Protein AF-A0A3M0Y3J0-F1 (afdb_monomer_lite)

pLDDT: mean 94.9, std 3.62, range [76.31, 98.19]

Secondary structure (DSSP, 8-state):
----HHHHHHTTB-HHHHH-SGGG-SS----S---HHHHHHHHHSGGGTB--TTTS-TT-HHHHHHHHTSTTHIIIIIHHHHTT-SSPPP-SGGGT--

Foldseek 3Di:
DDDDPVLCQVLAAAPCVFQNPCVPPPPGDGPDPPDLVSVLVCLVQVLLGHDDCVVDPSHNRVVSVVQSPDPCRSVPVSVVSCVVDPDRRDPDCVVGPD

Sequence (98 aa):
MQFNHAVHVNAGVSCYSCHGRIDQMPVVHQEKPLSMAWCLACHRAPEKNLIDTSKIPVTHLWDVEKTLSQPEYAQKIGARLKKQLWNEPSQSCSACHY

Radius of gyration: 13.37 Å; chains: 1; bounding box: 36×26×29 Å

Structure (mmCIF, N/CA/C/O backbone):
data_AF-A0A3M0Y3J0-F1
#
_entry.id   AF-A0A3M0Y3J0-F1
#
loop_
_atom_site.group_PDB
_atom_site.id
_atom_site.type_symbol
_atom_site.label_atom_id
_atom_site.label_alt_id
_atom_site.label_comp_id
_atom_site.label_asym_id
_atom_site.label_entity_id
_atom_site.label_seq_id
_atom_site.pdbx_PDB_ins_code
_atom_site.Cartn_x
_atom_site.Cartn_y
_atom_site.Cartn_z
_atom_site.occupancy
_atom_site.B_iso_or_equiv
_atom_site.auth_seq_id
_a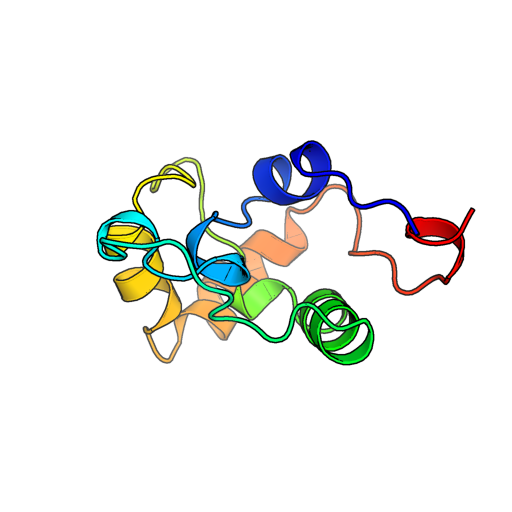tom_site.auth_comp_id
_atom_site.auth_asym_id
_atom_site.auth_atom_id
_atom_site.pdbx_PDB_model_num
ATOM 1 N N . MET A 1 1 ? 8.498 -10.141 -15.648 1.00 77.69 1 MET A N 1
ATOM 2 C CA . MET A 1 1 ? 7.728 -9.242 -14.761 1.00 77.69 1 MET A CA 1
ATOM 3 C C . MET A 1 1 ? 6.811 -10.118 -13.931 1.00 77.69 1 MET A C 1
ATOM 5 O O . MET A 1 1 ? 5.799 -10.565 -14.451 1.00 77.69 1 MET A O 1
ATOM 9 N N . GLN A 1 2 ? 7.192 -10.407 -12.692 1.00 87.31 2 GLN A N 1
ATOM 10 C CA . GLN A 1 2 ? 6.368 -11.143 -11.744 1.00 87.31 2 GLN A CA 1
ATOM 11 C C . GLN A 1 2 ? 5.892 -10.201 -10.644 1.00 87.31 2 GLN A C 1
ATOM 13 O O . GLN A 1 2 ? 6.673 -9.437 -10.082 1.00 87.31 2 GLN A O 1
ATOM 18 N N . PHE A 1 3 ? 4.613 -10.314 -10.303 1.00 93.94 3 PHE A N 1
ATOM 19 C CA . PHE A 1 3 ? 4.041 -9.718 -9.107 1.00 93.94 3 PHE A CA 1
ATOM 20 C C . PHE A 1 3 ? 3.711 -10.814 -8.085 1.00 93.94 3 PHE A C 1
ATOM 22 O O . PHE A 1 3 ? 3.133 -11.841 -8.438 1.00 93.94 3 PHE A O 1
ATOM 29 N N . ASN A 1 4 ? 4.059 -10.603 -6.813 1.00 94.56 4 ASN A N 1
ATOM 30 C CA . ASN A 1 4 ? 3.767 -11.541 -5.728 1.00 94.56 4 ASN A CA 1
ATOM 31 C C . ASN A 1 4 ? 2.826 -10.886 -4.708 1.00 94.56 4 ASN A C 1
ATOM 33 O O . ASN A 1 4 ? 3.238 -9.996 -3.976 1.00 94.56 4 ASN A O 1
ATOM 37 N N . HIS A 1 5 ? 1.574 -11.333 -4.616 1.00 96.12 5 HIS A N 1
ATOM 38 C CA . HIS A 1 5 ? 0.604 -10.767 -3.670 1.00 96.12 5 HIS A CA 1
ATOM 39 C C . HIS A 1 5 ? 1.014 -10.954 -2.203 1.00 96.12 5 HIS A C 1
ATOM 41 O O . HIS A 1 5 ? 0.833 -10.043 -1.396 1.00 96.12 5 HIS A O 1
ATOM 47 N N . ALA A 1 6 ? 1.587 -12.111 -1.857 1.00 95.50 6 ALA A N 1
ATOM 48 C CA . ALA A 1 6 ? 1.837 -12.491 -0.470 1.00 95.50 6 ALA A CA 1
ATOM 49 C C . ALA A 1 6 ? 2.798 -11.522 0.227 1.00 95.50 6 ALA A C 1
ATOM 51 O O . ALA A 1 6 ? 2.548 -11.127 1.361 1.00 95.50 6 ALA A O 1
ATOM 52 N N . VAL A 1 7 ? 3.857 -11.075 -0.458 1.00 94.62 7 VAL A N 1
ATOM 53 C CA . VAL A 1 7 ? 4.823 -10.134 0.138 1.00 94.62 7 VAL A CA 1
ATOM 54 C C . VAL A 1 7 ? 4.200 -8.767 0.430 1.00 94.62 7 VAL A C 1
ATOM 56 O O . VAL A 1 7 ? 4.546 -8.149 1.429 1.00 94.62 7 VAL A O 1
ATOM 59 N N . HIS A 1 8 ? 3.248 -8.317 -0.391 1.00 95.88 8 HIS A N 1
ATOM 60 C CA . HIS A 1 8 ? 2.585 -7.022 -0.213 1.00 95.88 8 HIS A CA 1
ATOM 61 C C . HIS A 1 8 ? 1.530 -7.084 0.894 1.00 95.88 8 HIS A C 1
ATOM 63 O O . HIS A 1 8 ? 1.509 -6.232 1.779 1.00 95.88 8 HIS A O 1
ATOM 69 N N . VAL A 1 9 ? 0.692 -8.124 0.885 1.00 96.44 9 VAL A N 1
ATOM 70 C CA . VAL A 1 9 ? -0.337 -8.328 1.914 1.00 96.44 9 VAL A CA 1
ATOM 71 C C . VAL A 1 9 ? 0.300 -8.524 3.290 1.00 96.44 9 VAL A C 1
ATOM 73 O O . VAL A 1 9 ? -0.127 -7.892 4.255 1.00 96.44 9 VAL A O 1
ATOM 76 N N . ASN A 1 10 ? 1.367 -9.323 3.379 1.00 94.94 10 ASN A N 1
ATOM 77 C CA . ASN A 1 10 ? 2.078 -9.556 4.639 1.00 94.94 10 ASN A CA 1
ATOM 78 C C . ASN A 1 10 ? 2.821 -8.311 5.140 1.00 94.94 10 ASN A C 1
ATOM 80 O O . ASN A 1 10 ? 2.998 -8.156 6.344 1.00 94.94 10 ASN A O 1
ATOM 84 N N . ALA A 1 11 ? 3.221 -7.408 4.240 1.00 95.69 11 ALA A N 1
ATOM 85 C CA . ALA A 1 11 ? 3.763 -6.103 4.609 1.00 95.69 11 ALA A CA 1
ATOM 86 C C . ALA A 1 11 ? 2.684 -5.121 5.101 1.00 95.69 11 ALA A C 1
ATOM 88 O O . ALA A 1 11 ? 3.022 -4.035 5.557 1.00 95.69 11 ALA A O 1
ATOM 89 N N . GLY A 1 12 ? 1.398 -5.475 5.020 1.00 96.38 12 GLY A N 1
ATOM 90 C CA . GLY A 1 12 ? 0.296 -4.603 5.416 1.00 96.38 12 GLY A CA 1
ATOM 91 C C . GLY A 1 12 ? -0.156 -3.648 4.317 1.00 96.38 12 GLY A C 1
ATOM 92 O O . GLY A 1 12 ? -0.650 -2.568 4.619 1.00 96.38 12 GLY A O 1
ATOM 93 N N . VAL A 1 13 ? -0.004 -4.021 3.044 1.00 97.62 13 VAL A N 1
ATOM 94 C CA . VAL A 1 13 ? -0.634 -3.311 1.923 1.00 97.62 13 VAL A CA 1
ATOM 95 C C . VAL A 1 13 ? -2.009 -3.922 1.658 1.00 97.62 13 VAL A C 1
ATOM 97 O O . VAL A 1 13 ? -2.135 -5.117 1.388 1.00 97.62 13 VAL A O 1
ATOM 100 N N . SER A 1 14 ? -3.052 -3.098 1.734 1.00 98.19 14 SER A N 1
ATOM 101 C CA . SER A 1 14 ? -4.433 -3.524 1.490 1.00 98.19 14 SER A CA 1
ATOM 102 C C . SER A 1 14 ? -4.748 -3.684 0.001 1.00 98.19 14 SER A C 1
ATOM 104 O O . SER A 1 14 ? -4.175 -3.000 -0.849 1.00 98.19 14 SER A O 1
ATOM 106 N N . CYS A 1 15 ? -5.752 -4.513 -0.308 1.00 97.19 15 CYS A N 1
ATOM 107 C CA . CYS A 1 15 ? -6.356 -4.598 -1.638 1.00 97.19 15 CYS A CA 1
ATOM 108 C C . CYS A 1 15 ? -6.800 -3.217 -2.156 1.00 97.19 15 CYS A C 1
ATOM 110 O O . CYS A 1 15 ? -6.662 -2.947 -3.348 1.00 97.19 15 CYS A O 1
ATOM 112 N N . TYR A 1 16 ? -7.261 -2.329 -1.266 1.00 98.00 16 TYR A N 1
ATOM 113 C CA . TYR A 1 16 ? -7.710 -0.977 -1.608 1.00 98.00 16 TYR A CA 1
ATOM 114 C C . TYR A 1 16 ? -6.610 -0.132 -2.266 1.00 98.00 16 TYR A C 1
ATOM 116 O O . TYR A 1 16 ? -6.862 0.591 -3.227 1.00 98.00 16 TYR A O 1
ATOM 124 N N . SER A 1 17 ? -5.361 -0.248 -1.812 1.00 97.06 17 SER A N 1
ATOM 125 C CA . SER A 1 17 ? -4.265 0.584 -2.325 1.00 97.06 17 SER A CA 1
ATOM 126 C C . SER A 1 17 ? -3.935 0.301 -3.798 1.00 97.06 17 SER A C 1
ATOM 128 O O . SER A 1 17 ? -3.473 1.202 -4.499 1.00 97.06 17 SER A O 1
ATOM 130 N N . CYS A 1 18 ? -4.205 -0.919 -4.280 1.00 96.69 18 CYS A N 1
ATOM 131 C CA . CYS A 1 18 ? -3.928 -1.341 -5.659 1.00 96.69 18 CYS A CA 1
ATOM 132 C C . CYS A 1 18 ? -5.185 -1.453 -6.531 1.00 96.69 18 CYS A C 1
ATOM 134 O O . CYS A 1 18 ? -5.135 -1.118 -7.711 1.00 96.69 18 CYS A O 1
ATOM 136 N N . HIS A 1 19 ? -6.300 -1.915 -5.966 1.00 97.31 19 HIS A N 1
ATOM 137 C CA . HIS A 1 19 ? -7.547 -2.174 -6.693 1.00 97.31 19 HIS A CA 1
ATOM 138 C C . HIS A 1 19 ? -8.658 -1.173 -6.374 1.00 97.31 19 HIS A C 1
ATOM 140 O O . HIS A 1 19 ? -9.706 -1.235 -7.003 1.00 97.31 19 HIS A O 1
ATOM 146 N N . GLY A 1 20 ? -8.440 -0.266 -5.418 1.00 96.94 20 GLY A N 1
ATOM 147 C CA . GLY A 1 20 ? -9.449 0.685 -4.971 1.00 96.94 20 GLY A CA 1
ATOM 148 C C . GLY A 1 20 ? -10.633 0.024 -4.271 1.00 96.94 20 GLY A C 1
ATOM 149 O O . GLY A 1 20 ? -10.489 -1.032 -3.645 1.00 96.94 20 GLY A O 1
ATOM 150 N N . ARG A 1 21 ? -11.814 0.645 -4.351 1.00 97.56 21 ARG A N 1
ATOM 151 C CA . ARG A 1 21 ? -13.050 0.118 -3.740 1.00 97.56 21 ARG A CA 1
ATOM 152 C C . ARG A 1 21 ? -13.669 -0.966 -4.612 1.00 97.56 21 ARG A C 1
ATOM 154 O O . ARG A 1 21 ? -14.780 -0.822 -5.113 1.00 97.56 21 ARG A O 1
ATOM 161 N N . ILE A 1 22 ? -12.940 -2.070 -4.791 1.00 96.81 22 ILE A N 1
ATOM 162 C CA . ILE A 1 22 ? -13.391 -3.216 -5.594 1.00 96.81 22 ILE A CA 1
ATOM 163 C C . ILE A 1 22 ? -14.700 -3.822 -5.064 1.00 96.81 22 ILE A C 1
ATOM 165 O O . ILE A 1 22 ? -15.486 -4.357 -5.836 1.00 96.81 22 ILE A O 1
ATOM 169 N N . ASP A 1 23 ? -14.982 -3.665 -3.770 1.00 95.81 23 ASP A N 1
ATOM 170 C CA . ASP A 1 23 ? -16.257 -4.026 -3.143 1.00 95.81 23 ASP A CA 1
ATOM 171 C C . ASP A 1 23 ? -17.449 -3.191 -3.647 1.00 95.81 23 ASP A C 1
ATOM 173 O O . ASP A 1 23 ? -18.594 -3.620 -3.539 1.00 95.81 23 ASP A O 1
ATOM 177 N N . GLN A 1 24 ? -17.187 -2.013 -4.218 1.00 97.00 24 GLN A N 1
ATOM 178 C CA . GLN A 1 24 ? -18.178 -1.118 -4.816 1.00 97.00 24 GLN A CA 1
ATOM 179 C C . GLN A 1 24 ? -18.162 -1.145 -6.348 1.00 97.00 24 GLN A C 1
ATOM 181 O O . GLN A 1 24 ? -18.858 -0.342 -6.962 1.00 97.00 24 GLN A O 1
ATOM 186 N N . MET A 1 25 ? -17.386 -2.035 -6.977 1.00 97.44 25 MET A N 1
ATOM 187 C CA . MET A 1 25 ? -17.312 -2.164 -8.433 1.00 97.44 25 MET A CA 1
ATOM 188 C C . MET A 1 25 ? -18.292 -3.240 -8.920 1.00 97.44 25 MET A C 1
ATOM 190 O O . MET A 1 25 ? -17.977 -4.425 -8.807 1.00 97.44 25 MET A O 1
ATOM 194 N N . PRO A 1 26 ? -19.451 -2.884 -9.521 1.00 96.62 26 PRO A N 1
ATOM 195 C CA . PRO A 1 26 ? -20.374 -3.883 -10.070 1.00 9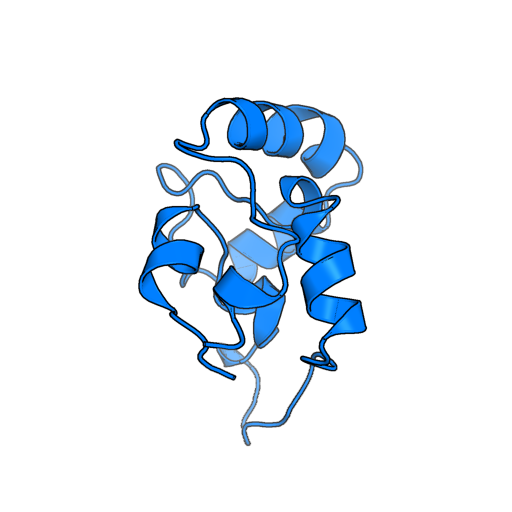6.62 26 PRO A CA 1
ATOM 196 C C . PRO A 1 26 ? -19.738 -4.667 -11.223 1.00 96.62 26 PRO A C 1
ATOM 198 O O . PRO A 1 26 ? -20.054 -5.831 -11.450 1.00 96.62 26 PRO A O 1
ATOM 201 N N . VAL A 1 27 ? -18.822 -4.011 -11.941 1.00 97.56 27 VAL A N 1
ATOM 202 C CA . VAL A 1 27 ? -17.927 -4.614 -12.923 1.00 97.56 27 VAL A CA 1
ATOM 203 C C . VAL A 1 27 ? -16.513 -4.160 -12.592 1.00 97.56 27 VAL A C 1
ATOM 205 O O . VAL A 1 27 ? -16.249 -2.959 -12.468 1.00 97.56 27 VAL A O 1
ATOM 208 N N . VAL A 1 28 ? -15.609 -5.128 -12.439 1.00 97.06 28 VAL A N 1
ATOM 209 C CA . VAL A 1 28 ? -14.205 -4.859 -12.125 1.00 97.06 28 VAL A CA 1
ATOM 210 C C . VAL A 1 28 ? -13.581 -4.057 -13.258 1.00 97.06 28 VAL A C 1
ATOM 212 O O . VAL A 1 28 ? -13.668 -4.425 -14.429 1.00 97.06 28 VAL A O 1
ATOM 215 N N . HIS A 1 29 ? -12.916 -2.973 -12.887 1.00 97.12 29 HIS A N 1
ATOM 216 C CA . HIS A 1 29 ? -12.115 -2.171 -13.791 1.00 97.12 29 HIS A CA 1
ATOM 217 C C . HIS A 1 29 ? -10.795 -1.812 -13.119 1.00 97.12 29 HIS A C 1
ATOM 219 O O . HIS A 1 29 ? -10.615 -1.938 -11.907 1.00 97.12 29 HIS A O 1
ATOM 225 N N . GLN A 1 30 ? -9.841 -1.378 -13.929 1.00 97.25 30 GLN A N 1
ATOM 226 C CA . GLN A 1 30 ? -8.548 -0.956 -13.431 1.00 97.25 30 GLN A CA 1
ATOM 227 C C . GLN A 1 30 ? -8.644 0.478 -12.891 1.00 97.25 30 GLN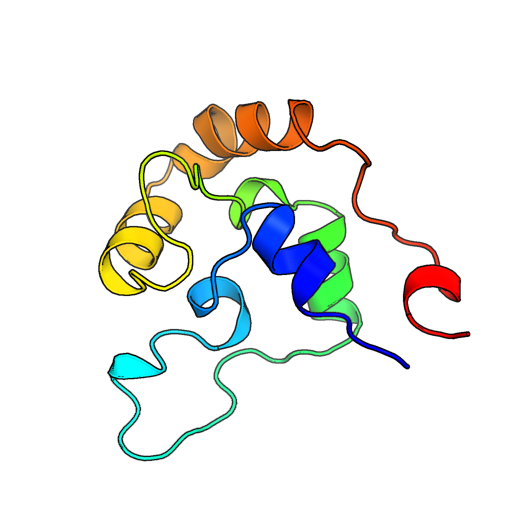 A C 1
ATOM 229 O O . GLN A 1 30 ? -8.659 1.433 -13.662 1.00 97.25 30 GLN A O 1
ATOM 234 N N . GLU A 1 31 ? -8.700 0.629 -11.566 1.00 96.81 31 GLU A N 1
ATOM 235 C CA . GLU A 1 31 ? -8.763 1.951 -10.925 1.00 96.81 31 GLU A CA 1
ATOM 236 C C . GLU A 1 31 ? -7.380 2.611 -10.791 1.00 96.81 31 GLU A C 1
ATOM 238 O O . GLU A 1 31 ? -7.238 3.825 -10.947 1.00 96.81 31 GLU A O 1
ATOM 243 N N . LYS A 1 32 ? -6.332 1.826 -10.502 1.00 96.31 32 LYS A N 1
ATOM 244 C CA . LYS A 1 32 ? -4.955 2.332 -10.392 1.00 96.31 32 LYS A CA 1
ATOM 245 C C . LYS A 1 32 ? -4.162 2.050 -11.672 1.00 96.31 32 LYS A C 1
ATOM 247 O O . LYS A 1 32 ? -4.388 1.032 -12.321 1.00 96.31 32 LYS A O 1
ATOM 252 N N . PRO A 1 33 ? -3.171 2.882 -12.039 1.00 96.12 33 PRO A N 1
ATOM 253 C CA . PRO A 1 33 ? -2.398 2.668 -13.264 1.00 96.12 33 PRO A CA 1
ATOM 254 C C . PRO A 1 33 ? -1.614 1.352 -13.305 1.00 96.12 33 PRO A C 1
ATOM 256 O O . PRO A 1 33 ? -1.360 0.849 -14.393 1.00 96.12 33 PRO A O 1
ATOM 259 N N . LEU A 1 34 ? -1.198 0.824 -12.143 1.00 95.38 34 LEU A N 1
ATOM 260 C CA . LEU A 1 34 ? -0.414 -0.417 -12.007 1.00 95.38 34 LEU A CA 1
ATOM 261 C C . LEU A 1 34 ? 0.814 -0.491 -12.941 1.00 95.38 34 LEU A C 1
ATOM 263 O O . LEU A 1 34 ? 1.282 -1.565 -13.312 1.00 95.38 34 LEU A O 1
ATOM 267 N N . SER A 1 35 ? 1.351 0.668 -13.327 1.00 95.50 35 SER A N 1
ATOM 268 C CA . SER A 1 35 ? 2.542 0.789 -14.160 1.00 95.50 35 SER A CA 1
ATOM 269 C C . SER A 1 35 ? 3.804 0.717 -13.302 1.00 95.50 35 SER A C 1
ATOM 271 O O . SER A 1 35 ? 3.777 1.020 -12.111 1.00 95.50 35 SER A O 1
ATOM 273 N N . MET A 1 36 ? 4.950 0.393 -13.906 1.00 94.56 36 MET A N 1
ATOM 274 C CA . MET A 1 36 ? 6.231 0.339 -13.185 1.00 94.56 36 MET A CA 1
ATOM 275 C C . MET A 1 36 ? 6.536 1.643 -12.430 1.00 94.56 36 MET A C 1
ATOM 277 O O . MET A 1 36 ? 6.963 1.606 -11.278 1.00 94.56 36 MET A O 1
ATOM 281 N N . ALA A 1 37 ? 6.289 2.800 -13.053 1.00 95.56 37 ALA A N 1
ATOM 282 C CA . ALA A 1 37 ? 6.510 4.099 -12.421 1.00 95.56 37 ALA A CA 1
ATOM 283 C C . ALA A 1 37 ? 5.615 4.299 -11.186 1.00 95.56 37 ALA A C 1
ATOM 285 O O . ALA A 1 37 ? 6.078 4.819 -10.170 1.00 95.56 37 ALA A O 1
ATOM 286 N N . TRP A 1 38 ? 4.363 3.840 -11.255 1.00 96.81 38 TRP A N 1
ATOM 287 C CA . TRP A 1 38 ? 3.432 3.862 -10.130 1.00 96.81 38 TRP A CA 1
ATOM 288 C C . TRP A 1 38 ? 3.882 2.916 -9.005 1.00 96.81 38 TRP A C 1
ATOM 290 O O . TRP A 1 38 ? 3.942 3.331 -7.846 1.00 96.81 38 TRP A O 1
ATOM 300 N N . CYS A 1 39 ? 4.313 1.694 -9.341 1.00 95.50 39 CYS A N 1
ATOM 301 C CA . CYS A 1 39 ? 4.861 0.744 -8.368 1.00 95.50 39 CYS A CA 1
ATOM 302 C C . CYS A 1 39 ? 6.101 1.311 -7.659 1.00 95.50 39 CYS A C 1
ATOM 304 O O . CYS A 1 39 ? 6.183 1.284 -6.433 1.00 95.50 39 CYS A O 1
ATOM 306 N N . LEU A 1 40 ? 7.043 1.896 -8.407 1.00 96.25 40 LEU A N 1
ATOM 307 C CA . LEU A 1 40 ? 8.255 2.488 -7.835 1.00 96.25 40 LEU A CA 1
ATOM 308 C C . LEU A 1 40 ? 7.959 3.715 -6.969 1.00 96.25 40 LEU A C 1
ATOM 310 O O . LEU A 1 40 ? 8.647 3.934 -5.974 1.00 96.25 40 LEU A O 1
ATOM 314 N N . ALA A 1 41 ? 6.943 4.513 -7.309 1.00 97.00 41 ALA A N 1
ATOM 315 C CA . ALA A 1 41 ? 6.505 5.608 -6.449 1.00 97.00 41 ALA A CA 1
ATOM 316 C C . ALA A 1 41 ? 6.036 5.086 -5.081 1.00 97.00 41 ALA A C 1
ATOM 318 O O . ALA A 1 41 ? 6.405 5.657 -4.054 1.00 97.00 41 ALA A O 1
ATOM 319 N N . CYS A 1 42 ? 5.301 3.969 -5.061 1.00 96.88 42 CYS A N 1
ATOM 320 C CA . CYS A 1 42 ? 4.920 3.296 -3.822 1.00 96.88 42 CYS A CA 1
ATOM 321 C C . CYS A 1 42 ? 6.141 2.727 -3.083 1.00 96.88 42 CYS A C 1
ATOM 323 O O . CYS A 1 42 ? 6.312 3.004 -1.903 1.00 96.88 42 CYS A O 1
ATOM 325 N N . HIS A 1 43 ? 7.045 2.017 -3.765 1.00 96.62 43 HIS A N 1
ATOM 326 C CA . HIS A 1 43 ? 8.232 1.426 -3.127 1.00 96.62 43 HIS A CA 1
ATOM 327 C C . HIS A 1 43 ? 9.172 2.476 -2.510 1.00 96.62 43 HIS A C 1
ATOM 329 O O . HIS A 1 43 ? 9.846 2.197 -1.522 1.00 96.62 43 HIS A O 1
ATOM 335 N N . ARG A 1 44 ? 9.207 3.698 -3.057 1.00 96.75 44 ARG A N 1
ATOM 336 C CA . ARG A 1 44 ? 9.978 4.823 -2.496 1.00 96.75 44 ARG A CA 1
ATOM 337 C C . ARG A 1 44 ? 9.333 5.436 -1.252 1.00 96.75 44 ARG A C 1
ATOM 339 O O . ARG A 1 44 ? 10.051 5.935 -0.389 1.00 96.75 44 ARG A O 1
ATOM 346 N N . ALA A 1 45 ? 8.006 5.411 -1.168 1.00 96.75 45 ALA A N 1
ATOM 347 C CA . ALA A 1 45 ? 7.226 6.003 -0.082 1.00 96.75 45 ALA A CA 1
ATOM 348 C C . ALA A 1 45 ? 6.119 5.040 0.398 1.00 96.75 45 ALA A C 1
ATOM 350 O O . ALA A 1 45 ? 4.927 5.361 0.285 1.00 96.75 45 ALA A O 1
ATOM 351 N N . PRO A 1 46 ? 6.484 3.844 0.905 1.00 96.75 46 PRO A N 1
ATOM 352 C CA . PRO A 1 46 ? 5.516 2.810 1.260 1.00 96.75 46 PRO A CA 1
ATOM 353 C C . PRO A 1 46 ? 4.611 3.250 2.408 1.00 96.75 46 PRO A C 1
ATOM 355 O O . PRO A 1 46 ? 3.451 2.856 2.450 1.00 96.75 46 PRO A O 1
ATOM 358 N N . GLU A 1 47 ? 5.092 4.129 3.294 1.00 96.81 47 GLU A N 1
ATOM 359 C CA . GLU A 1 47 ? 4.359 4.632 4.458 1.00 96.81 47 GLU A CA 1
ATOM 360 C C . GLU A 1 47 ? 2.997 5.262 4.127 1.00 96.81 47 GLU A C 1
ATOM 362 O O . GLU A 1 47 ? 2.139 5.358 4.999 1.00 96.81 47 GLU A O 1
ATOM 367 N N . LYS A 1 48 ? 2.767 5.659 2.871 1.00 96.81 48 LYS A N 1
ATOM 368 C CA . LYS A 1 48 ? 1.476 6.182 2.402 1.00 96.81 48 LYS A CA 1
ATOM 369 C C . LYS A 1 48 ? 0.407 5.103 2.191 1.00 96.81 48 LYS A C 1
ATOM 371 O O . LYS A 1 48 ? -0.757 5.448 2.034 1.00 96.81 48 LYS A O 1
ATOM 376 N N . ASN A 1 49 ? 0.796 3.829 2.153 1.00 97.25 49 ASN A N 1
ATOM 377 C CA . ASN A 1 49 ? -0.078 2.699 1.817 1.00 97.25 49 ASN A CA 1
ATOM 378 C C . ASN A 1 49 ? -0.042 1.556 2.846 1.00 97.25 49 ASN A C 1
ATOM 380 O O . ASN A 1 49 ? -0.811 0.607 2.714 1.00 97.25 49 ASN A O 1
ATOM 384 N N . LEU A 1 50 ? 0.845 1.619 3.843 1.00 97.12 50 LEU A N 1
ATOM 385 C CA . LEU A 1 50 ? 0.921 0.620 4.912 1.00 97.12 50 LEU A CA 1
ATOM 386 C C . LEU A 1 50 ? -0.216 0.816 5.912 1.00 97.12 50 LEU A C 1
ATOM 388 O O . LEU A 1 50 ? -0.455 1.939 6.345 1.00 97.12 50 LEU A O 1
ATOM 392 N N . ILE A 1 51 ? -0.846 -0.276 6.336 1.00 97.19 51 ILE A N 1
ATOM 393 C CA . ILE A 1 51 ? -1.829 -0.291 7.419 1.00 97.19 51 ILE A CA 1
ATOM 394 C C . ILE A 1 51 ? -1.396 -1.190 8.578 1.00 97.19 51 ILE A C 1
ATOM 396 O O . ILE A 1 51 ? -0.634 -2.141 8.414 1.00 97.19 51 ILE A O 1
ATOM 400 N N . ASP A 1 52 ? -1.908 -0.890 9.771 1.00 95.88 52 ASP A N 1
ATOM 401 C CA . ASP A 1 52 ? -1.721 -1.723 10.958 1.00 95.88 52 ASP A CA 1
ATOM 402 C C . ASP A 1 52 ? -2.688 -2.915 10.894 1.00 95.88 52 ASP A C 1
ATOM 404 O O . ASP A 1 52 ? -3.859 -2.809 11.273 1.00 95.88 52 ASP A O 1
ATOM 408 N N . THR A 1 53 ? -2.197 -4.046 10.384 1.00 94.69 53 THR A N 1
ATOM 409 C CA . THR A 1 53 ? -3.006 -5.253 10.153 1.00 94.69 53 THR A CA 1
ATOM 410 C C . THR A 1 53 ? -3.511 -5.907 11.436 1.00 94.69 53 THR A C 1
ATOM 412 O O . THR A 1 53 ? -4.463 -6.682 11.384 1.00 94.69 53 THR A O 1
ATOM 415 N N . SER A 1 54 ? -2.948 -5.551 12.597 1.00 94.38 54 SER A N 1
ATOM 416 C CA . SER A 1 54 ? -3.480 -5.972 13.899 1.00 94.38 54 SER A CA 1
ATOM 417 C C . SER A 1 54 ? -4.802 -5.282 14.253 1.00 94.38 54 SER A C 1
ATOM 419 O O . SER A 1 54 ? -5.542 -5.764 15.109 1.00 94.38 54 SER A O 1
ATOM 421 N N . LYS A 1 55 ? -5.106 -4.155 13.595 1.00 95.12 55 LYS A N 1
ATOM 422 C CA . LYS A 1 55 ? -6.304 -3.341 13.836 1.00 95.12 55 LYS A CA 1
ATOM 423 C C . LYS A 1 55 ? -7.292 -3.380 12.684 1.00 95.12 55 LYS A C 1
ATOM 425 O O . LYS A 1 55 ? -8.492 -3.315 12.922 1.00 95.12 55 LYS A O 1
ATOM 430 N N . ILE A 1 56 ? -6.791 -3.424 11.451 1.00 94.75 56 ILE A N 1
ATOM 431 C CA . ILE A 1 56 ? -7.608 -3.347 10.240 1.00 94.75 56 ILE A CA 1
ATOM 432 C C . ILE A 1 56 ? -7.182 -4.481 9.305 1.00 94.75 56 ILE A C 1
ATOM 434 O O . ILE A 1 56 ? -6.051 -4.466 8.815 1.00 94.75 56 ILE A O 1
ATOM 438 N N . PRO A 1 57 ? -8.056 -5.463 9.023 1.00 95.38 57 PRO A N 1
ATOM 439 C CA . PRO A 1 57 ? -7.770 -6.474 8.016 1.00 95.38 57 PRO A CA 1
ATOM 440 C C . PRO A 1 57 ? -7.521 -5.831 6.649 1.00 95.38 57 PRO A C 1
ATOM 442 O O . PRO A 1 57 ? -8.214 -4.892 6.259 1.00 95.38 57 PRO A O 1
ATOM 445 N N . VAL A 1 58 ? -6.598 -6.386 5.861 1.00 94.50 58 VAL A N 1
ATOM 446 C CA . VAL A 1 58 ? -6.288 -5.890 4.502 1.00 94.50 58 VAL A CA 1
ATOM 447 C C . VAL A 1 58 ? -7.495 -5.882 3.550 1.00 94.50 58 VAL A C 1
ATOM 449 O O . VAL A 1 58 ? -7.455 -5.201 2.526 1.00 94.50 58 VAL A O 1
ATOM 452 N N . THR A 1 59 ? -8.559 -6.616 3.886 1.00 95.69 59 THR A N 1
ATOM 453 C CA . THR A 1 59 ? -9.818 -6.742 3.139 1.00 95.69 59 THR A CA 1
ATOM 454 C C . THR A 1 59 ? -10.916 -5.772 3.589 1.00 95.69 59 THR A C 1
ATOM 456 O O . THR A 1 59 ? -11.924 -5.651 2.901 1.00 95.69 59 THR A O 1
ATOM 459 N N . HIS A 1 60 ? -10.753 -5.059 4.708 1.00 97.19 60 HIS A N 1
ATOM 460 C CA . HIS A 1 60 ? -11.723 -4.068 5.190 1.00 97.19 60 HIS A CA 1
ATOM 461 C C . HIS A 1 60 ? -11.559 -2.731 4.446 1.00 97.19 60 HIS A C 1
ATOM 463 O O . HIS A 1 60 ? -11.046 -1.749 4.977 1.00 97.19 60 HIS A O 1
ATOM 469 N N . LEU A 1 61 ? -11.971 -2.696 3.176 1.00 97.44 61 LEU A N 1
ATOM 470 C CA . LEU A 1 61 ? -11.609 -1.621 2.240 1.00 97.44 61 LEU A CA 1
ATOM 471 C C . LEU A 1 61 ? -12.119 -0.235 2.660 1.00 97.44 61 LEU A C 1
ATOM 473 O O . LEU A 1 61 ? -11.405 0.748 2.483 1.00 97.44 61 LEU A O 1
ATOM 477 N N . TRP A 1 62 ? -13.303 -0.161 3.277 1.00 96.81 62 TRP A N 1
ATOM 478 C CA . TRP A 1 62 ? -13.852 1.086 3.824 1.00 96.81 62 TRP A CA 1
ATOM 479 C C . TRP A 1 62 ? -12.985 1.661 4.957 1.00 96.81 62 TRP A C 1
ATOM 481 O O . TRP A 1 62 ? -12.670 2.853 4.975 1.00 96.81 62 TRP A O 1
ATOM 491 N N . ASP A 1 63 ? -12.566 0.813 5.900 1.00 97.25 63 ASP A N 1
ATOM 492 C CA . ASP A 1 63 ? -11.738 1.230 7.037 1.00 97.25 63 ASP A CA 1
ATOM 493 C C . ASP A 1 63 ? -10.338 1.639 6.579 1.00 97.25 63 ASP A C 1
ATOM 495 O O . ASP A 1 63 ? -9.768 2.606 7.093 1.00 97.25 63 ASP A O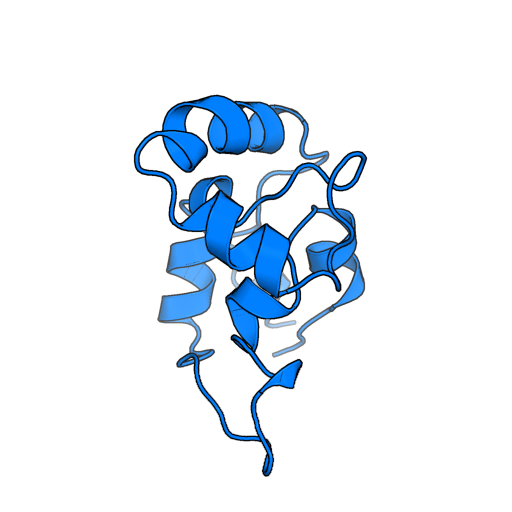 1
ATOM 499 N N . VAL A 1 64 ? -9.800 0.937 5.579 1.00 97.44 64 VAL A N 1
ATOM 500 C CA . VAL A 1 64 ? -8.515 1.269 4.964 1.00 97.44 64 VAL A CA 1
ATOM 501 C C . VAL A 1 64 ? -8.583 2.612 4.255 1.00 97.44 64 VAL A C 1
ATOM 503 O O . VAL A 1 64 ? -7.731 3.457 4.515 1.00 97.44 64 VAL A O 1
ATOM 506 N N . GLU A 1 65 ? -9.588 2.839 3.407 1.00 97.31 65 GLU A N 1
ATOM 507 C CA . GLU A 1 65 ? -9.796 4.122 2.730 1.00 97.31 65 GLU A CA 1
ATOM 508 C C . GLU A 1 65 ? -9.838 5.264 3.746 1.00 97.31 65 GLU A C 1
ATOM 510 O O . GLU A 1 65 ? -9.025 6.185 3.689 1.00 97.31 65 GLU A O 1
ATOM 515 N N . LYS A 1 66 ? -10.705 5.146 4.758 1.00 96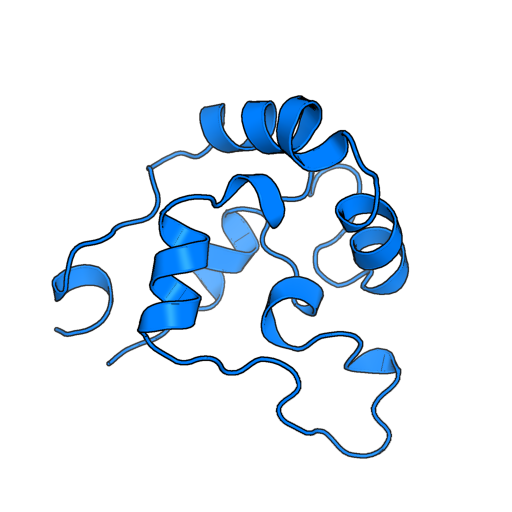.88 66 LYS A N 1
ATOM 516 C CA . LYS A 1 66 ? -10.836 6.152 5.815 1.00 96.88 66 LYS A CA 1
ATOM 517 C C . LYS A 1 66 ? -9.530 6.377 6.578 1.00 96.88 66 LYS A C 1
ATOM 519 O O . LYS A 1 66 ? -9.269 7.488 7.037 1.00 96.88 66 LYS A O 1
ATOM 524 N N . THR A 1 67 ? -8.731 5.333 6.762 1.00 96.00 67 THR A N 1
ATOM 525 C CA . THR A 1 67 ? -7.452 5.410 7.471 1.00 96.00 67 THR A CA 1
ATOM 526 C C . THR A 1 67 ? -6.394 6.116 6.631 1.00 96.00 67 THR A C 1
ATOM 528 O O . THR A 1 67 ? -5.770 7.062 7.108 1.00 96.00 67 THR A O 1
ATOM 531 N N . LEU A 1 68 ? -6.221 5.708 5.373 1.00 96.12 68 LEU A N 1
ATOM 532 C CA . LEU A 1 68 ? -5.201 6.259 4.479 1.00 96.12 68 LEU A CA 1
ATOM 533 C C . LEU A 1 68 ? -5.523 7.690 4.019 1.00 96.12 68 LEU A C 1
ATOM 535 O O . LEU A 1 68 ? -4.607 8.448 3.713 1.00 96.12 68 LEU A O 1
ATOM 539 N N . SER A 1 69 ? -6.797 8.092 4.023 1.00 95.88 69 SER A N 1
ATOM 540 C CA . SER A 1 69 ? -7.216 9.468 3.725 1.00 95.88 69 SER A CA 1
ATOM 541 C C . SER A 1 69 ? -6.926 10.474 4.849 1.00 95.88 69 SER A C 1
ATOM 543 O O . SER A 1 69 ? -7.134 11.672 4.659 1.00 95.88 69 SER A O 1
ATOM 545 N N . GLN A 1 70 ? -6.459 10.037 6.024 1.00 95.75 70 GLN A N 1
ATOM 546 C CA . GLN A 1 70 ? -6.159 10.947 7.133 1.00 95.75 70 GLN A CA 1
ATOM 547 C C . GLN A 1 70 ? -4.850 11.728 6.885 1.00 95.75 70 GLN A C 1
ATOM 549 O O . GLN A 1 70 ? -3.812 11.104 6.651 1.00 95.75 70 GLN A O 1
ATOM 554 N N . PRO A 1 71 ? -4.841 13.074 7.020 1.00 90.12 71 PRO A N 1
ATOM 555 C CA . PRO A 1 71 ? -3.715 13.923 6.598 1.00 90.12 71 PRO A CA 1
ATOM 556 C C . PRO A 1 71 ? -2.359 13.609 7.240 1.00 90.12 71 PRO A C 1
ATOM 558 O O . PRO A 1 71 ? -1.319 13.854 6.631 1.00 90.12 71 PRO A O 1
ATOM 561 N N . GLU A 1 72 ? -2.369 13.087 8.467 1.00 94.06 72 GLU A N 1
ATOM 562 C CA . GLU A 1 72 ? -1.161 12.819 9.258 1.00 94.06 72 GLU A CA 1
ATOM 563 C C . GLU A 1 72 ? -0.818 11.326 9.366 1.00 94.06 72 GLU A C 1
ATOM 565 O O . GLU A 1 72 ? 0.156 10.952 10.032 1.00 94.06 72 GLU A O 1
ATOM 570 N N . TYR A 1 73 ? -1.631 10.451 8.767 1.00 95.62 73 TYR A N 1
ATOM 571 C CA . TYR A 1 73 ? -1.492 9.012 8.965 1.00 95.62 73 TYR A CA 1
ATOM 572 C C . TYR A 1 73 ? -0.150 8.504 8.448 1.00 95.62 73 TYR A C 1
ATOM 574 O O . TYR A 1 73 ? 0.573 7.827 9.182 1.00 95.62 73 TYR A O 1
ATOM 582 N N . ALA A 1 74 ? 0.216 8.888 7.223 1.00 93.19 74 ALA A N 1
ATOM 583 C CA . ALA A 1 74 ? 1.466 8.472 6.597 1.00 93.19 74 ALA A CA 1
ATOM 584 C C . ALA A 1 74 ? 2.695 8.914 7.411 1.00 93.19 74 ALA A C 1
ATOM 586 O O . ALA A 1 74 ? 3.625 8.136 7.603 1.00 93.19 74 ALA A O 1
ATOM 587 N N . GLN A 1 75 ? 2.691 10.139 7.945 1.00 94.25 75 GLN A N 1
ATOM 588 C CA . GLN A 1 75 ? 3.821 10.716 8.679 1.00 94.25 75 GLN A CA 1
ATOM 589 C C . GLN A 1 75 ? 3.964 10.139 10.092 1.00 94.25 75 GLN A C 1
ATOM 591 O O . GLN A 1 75 ? 5.077 10.072 10.609 1.00 94.25 75 GLN A O 1
ATOM 596 N N . LYS A 1 76 ? 2.860 9.726 10.729 1.00 95.00 76 LYS A N 1
ATOM 597 C CA . LYS A 1 76 ? 2.868 9.193 12.101 1.00 95.00 76 LYS A CA 1
ATOM 598 C C . LYS A 1 76 ? 2.842 7.669 12.125 1.00 95.00 76 LYS A C 1
ATOM 600 O O . LYS A 1 76 ? 3.798 7.029 12.562 1.00 95.00 76 LYS A O 1
ATOM 605 N N . ILE A 1 77 ? 1.735 7.082 11.678 1.00 95.75 77 ILE A N 1
ATOM 606 C CA . ILE A 1 77 ? 1.500 5.639 11.765 1.00 95.75 77 ILE A CA 1
ATOM 607 C C . ILE A 1 77 ? 2.214 4.916 10.630 1.00 95.75 77 ILE A C 1
ATOM 609 O O . ILE A 1 77 ? 2.968 3.989 10.905 1.00 95.75 77 ILE A O 1
ATOM 613 N N . GLY A 1 78 ? 2.060 5.378 9.390 1.00 96.38 78 GLY A N 1
ATOM 614 C CA . GLY A 1 78 ? 2.734 4.801 8.228 1.00 96.38 78 GLY A CA 1
ATOM 615 C C . GLY A 1 78 ? 4.254 4.774 8.393 1.00 96.38 78 GLY A C 1
ATOM 616 O O . GLY A 1 78 ? 4.886 3.740 8.194 1.00 96.38 78 GLY A O 1
ATOM 617 N N . ALA A 1 79 ? 4.849 5.883 8.843 1.00 96.75 79 ALA A N 1
ATOM 618 C CA . ALA A 1 79 ? 6.285 5.975 9.096 1.00 96.75 79 ALA A CA 1
ATOM 619 C C . ALA A 1 79 ? 6.750 5.032 10.217 1.00 96.75 79 ALA A C 1
ATOM 621 O O . ALA A 1 79 ? 7.858 4.496 10.158 1.00 96.75 79 ALA A O 1
ATOM 622 N N . ARG A 1 80 ? 5.912 4.798 11.236 1.00 96.56 80 ARG A N 1
ATOM 623 C CA . ARG A 1 80 ? 6.180 3.800 12.279 1.00 96.56 80 ARG A CA 1
ATOM 624 C C . ARG A 1 80 ? 6.116 2.379 11.718 1.00 96.56 80 ARG A C 1
ATOM 626 O O . ARG A 1 80 ? 7.017 1.601 12.004 1.00 96.56 80 ARG A O 1
ATOM 633 N N . LEU A 1 81 ? 5.095 2.062 10.920 1.00 96.50 81 LEU A N 1
ATOM 634 C CA . LEU A 1 81 ? 4.928 0.749 10.287 1.00 96.50 81 LEU A CA 1
ATOM 635 C C . LEU A 1 81 ? 6.078 0.442 9.324 1.00 96.50 81 LEU A C 1
ATOM 637 O O . LEU A 1 81 ? 6.609 -0.661 9.341 1.00 96.50 81 LEU A O 1
ATOM 641 N N . LYS A 1 82 ? 6.541 1.437 8.558 1.00 96.56 82 LYS A N 1
ATOM 642 C CA . LYS A 1 82 ? 7.713 1.299 7.685 1.00 96.56 82 LYS A CA 1
ATOM 643 C C . LYS A 1 82 ? 8.947 0.817 8.449 1.00 96.56 82 LYS A C 1
ATOM 645 O O . LYS A 1 82 ? 9.622 -0.093 7.992 1.00 96.56 82 LYS A O 1
ATOM 650 N N . LYS A 1 83 ? 9.206 1.367 9.642 1.00 95.38 83 LYS A N 1
ATOM 651 C CA . LYS A 1 83 ? 10.331 0.948 10.504 1.00 95.38 83 LYS A CA 1
ATOM 652 C C . LYS A 1 83 ? 10.193 -0.477 11.052 1.00 95.38 83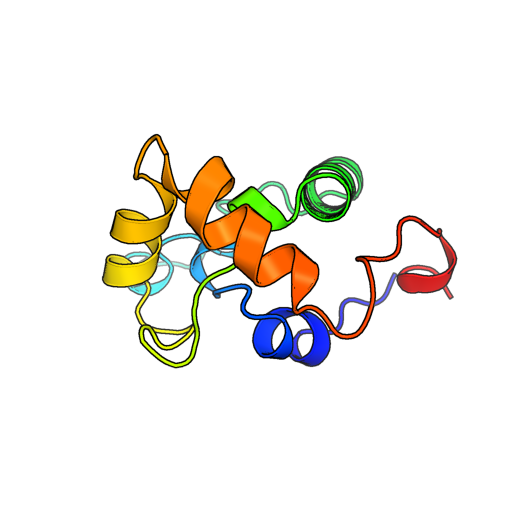 LYS A C 1
ATOM 654 O O . LYS A 1 83 ? 11.161 -1.008 11.581 1.00 95.38 83 LYS A O 1
ATOM 659 N N . GLN A 1 84 ? 8.997 -1.057 10.990 1.00 94.38 84 GLN A N 1
ATOM 660 C CA . GLN A 1 84 ? 8.698 -2.413 11.452 1.00 94.38 84 GLN A CA 1
ATOM 661 C C . GLN A 1 84 ? 8.705 -3.433 10.309 1.00 94.38 84 GLN A C 1
ATOM 663 O O . GLN A 1 84 ? 8.565 -4.628 10.566 1.00 94.38 84 GLN A O 1
ATOM 668 N N . LEU A 1 85 ? 8.858 -2.985 9.058 1.00 92.50 85 LEU A N 1
ATOM 669 C CA . LEU A 1 85 ? 9.020 -3.893 7.933 1.00 92.50 85 LEU A CA 1
ATOM 670 C C . LEU A 1 85 ? 10.292 -4.718 8.123 1.00 92.50 85 LEU A C 1
ATOM 672 O O . LEU A 1 85 ? 11.338 -4.190 8.492 1.00 92.50 85 LEU A O 1
ATOM 676 N N . TRP A 1 86 ? 10.199 -6.013 7.822 1.00 86.06 86 TRP A N 1
ATOM 677 C CA . TRP A 1 86 ? 11.358 -6.905 7.841 1.00 86.06 86 TRP A CA 1
ATOM 678 C C . TRP A 1 86 ? 12.454 -6.391 6.893 1.00 86.06 86 TRP A C 1
ATOM 680 O O . TRP A 1 86 ? 13.621 -6.358 7.265 1.00 86.06 86 TRP A O 1
ATOM 690 N N . ASN A 1 87 ? 12.072 -5.986 5.675 1.00 88.19 87 ASN A N 1
ATOM 691 C CA . ASN A 1 87 ? 12.959 -5.442 4.647 1.00 88.19 87 ASN A CA 1
ATOM 692 C C . ASN A 1 87 ? 12.341 -4.188 4.021 1.00 88.19 87 ASN A C 1
ATOM 694 O O . ASN A 1 87 ? 11.122 -4.101 3.861 1.00 88.19 87 ASN A O 1
ATOM 698 N N . GLU A 1 88 ? 13.195 -3.264 3.581 1.00 90.44 88 GLU A N 1
ATOM 699 C CA . GLU A 1 88 ? 12.771 -2.135 2.750 1.00 90.44 88 GLU A CA 1
ATOM 700 C C . GLU A 1 88 ? 12.236 -2.627 1.390 1.00 90.44 88 GLU A C 1
ATOM 702 O O . GLU A 1 88 ? 12.779 -3.586 0.821 1.00 90.44 88 GLU A O 1
ATOM 707 N N . PRO A 1 89 ? 11.200 -1.979 0.823 1.00 93.88 89 PRO A N 1
ATOM 708 C CA . PRO A 1 89 ? 10.712 -2.316 -0.506 1.00 93.88 89 PRO A CA 1
ATOM 709 C C . PRO A 1 89 ? 11.819 -2.184 -1.552 1.00 93.88 89 PRO A C 1
ATOM 711 O O . PRO A 1 89 ? 12.446 -1.133 -1.706 1.00 93.88 89 PRO A O 1
ATOM 714 N N . SER A 1 90 ? 12.053 -3.257 -2.304 1.00 92.31 90 SER A N 1
ATOM 715 C CA . SER A 1 90 ? 13.117 -3.269 -3.304 1.00 92.31 90 SER A CA 1
ATOM 716 C C . SER A 1 90 ? 12.835 -2.283 -4.435 1.00 92.31 90 SER A C 1
ATOM 718 O O . SER A 1 90 ? 11.741 -2.257 -4.987 1.00 92.31 90 SER A O 1
ATOM 720 N N . GLN A 1 91 ? 13.843 -1.515 -4.836 1.00 93.94 91 GLN A N 1
ATOM 721 C CA . GLN A 1 91 ? 13.801 -0.676 -6.041 1.00 93.94 91 GLN A CA 1
ATOM 722 C C . GLN A 1 91 ? 14.661 -1.259 -7.175 1.00 93.94 91 GLN A C 1
ATOM 724 O O . GLN A 1 91 ? 14.879 -0.602 -8.190 1.00 93.94 91 GLN A O 1
ATOM 729 N N . SER A 1 92 ? 15.163 -2.486 -6.997 1.00 92.44 92 SER A N 1
ATOM 730 C CA . SER A 1 92 ? 15.953 -3.193 -8.004 1.00 92.44 92 SER A CA 1
ATOM 731 C C . SER A 1 92 ? 15.060 -3.790 -9.087 1.00 92.44 92 SER A C 1
ATOM 733 O O . SER A 1 92 ? 14.008 -4.359 -8.790 1.00 92.44 92 SER A O 1
ATOM 735 N N . CYS A 1 93 ? 15.537 -3.769 -10.332 1.00 90.81 93 CYS A N 1
ATOM 736 C CA . CYS A 1 93 ? 14.892 -4.446 -11.454 1.00 90.81 93 CYS A CA 1
ATOM 737 C C . CYS A 1 93 ? 14.677 -5.938 -11.165 1.00 90.81 93 CYS A C 1
ATOM 739 O O . CYS A 1 93 ? 13.603 -6.459 -11.446 1.00 90.81 93 CYS A O 1
ATOM 741 N N . SER A 1 94 ? 15.653 -6.603 -10.535 1.00 90.88 94 SER A N 1
ATOM 742 C CA . SER A 1 94 ? 15.622 -8.049 -10.265 1.00 90.88 94 SER A CA 1
ATOM 743 C C . SER A 1 94 ? 14.515 -8.487 -9.305 1.00 90.88 94 SER A C 1
ATOM 745 O O . SER A 1 94 ? 14.150 -9.658 -9.292 1.00 90.88 94 SER A O 1
ATOM 747 N N . ALA A 1 95 ? 13.949 -7.569 -8.517 1.00 88.06 95 ALA A N 1
ATOM 748 C CA . ALA A 1 95 ? 12.857 -7.907 -7.608 1.00 88.06 95 ALA A CA 1
ATOM 749 C C . ALA A 1 95 ? 11.544 -8.220 -8.339 1.00 88.06 95 ALA A C 1
ATOM 751 O O . ALA A 1 95 ? 10.712 -8.946 -7.802 1.00 88.06 95 ALA A O 1
ATOM 752 N N . CYS A 1 96 ? 11.372 -7.699 -9.559 1.00 88.69 96 CYS A N 1
ATOM 753 C CA . CYS A 1 96 ? 10.164 -7.893 -10.366 1.00 88.69 96 CYS A CA 1
ATOM 754 C C . CYS A 1 96 ? 10.469 -8.468 -11.760 1.00 88.69 96 CYS A C 1
ATOM 756 O O . CYS A 1 96 ? 9.618 -9.107 -12.374 1.00 88.69 96 CYS A O 1
ATOM 758 N N . HIS A 1 97 ? 11.668 -8.239 -12.291 1.00 87.62 97 HIS A N 1
ATOM 759 C CA . HIS A 1 97 ? 12.124 -8.656 -13.616 1.00 87.62 97 HIS A CA 1
ATOM 760 C C . HIS A 1 97 ? 13.309 -9.610 -13.488 1.00 87.62 97 HIS A C 1
ATOM 762 O O . HIS A 1 97 ? 14.458 -9.214 -13.680 1.00 87.62 97 HIS A O 1
ATOM 768 N N . TYR A 1 98 ? 13.006 -10.854 -13.144 1.00 76.31 98 TYR A N 1
ATOM 769 C CA . TYR A 1 98 ? 13.914 -11.983 -13.304 1.00 76.31 98 TYR A CA 1
ATOM 770 C C . TYR A 1 98 ? 13.533 -12.796 -14.543 1.00 76.31 98 TYR A C 1
ATOM 772 O O . TYR A 1 98 ? 12.349 -12.710 -14.962 1.00 76.31 98 TYR A O 1
#